Protein AF-A0A7V9HRB7-F1 (afdb_monomer_lite)

Foldseek 3Di:
DPPQDQPPDPDPVSVVCSQQVDPCNVVLVVVCVVHDDDLVVSCVSVVVDDSVRSVVSVVSVVD

Secondary structure (DSSP, 8-state):
---PPP---S-HHHHHHHHH-STTHHHHHHHHTTS---HHHHHHH-TTS-HHHHHHHHHHHH-

pLDDT: mean 88.88, std 10.95, range [45.38, 96.69]

Radius of gyration: 12.43 Å; chains: 1; bounding box: 26×23×32 Å

Structure (mmCIF, N/CA/C/O backbone):
data_AF-A0A7V9HRB7-F1
#
_entry.id   AF-A0A7V9HRB7-F1
#
loop_
_atom_site.group_PDB
_atom_site.id
_atom_site.type_symbol
_atom_site.label_atom_id
_atom_site.label_alt_id
_atom_site.label_comp_id
_atom_site.label_asym_id
_atom_site.label_entity_id
_atom_site.label_seq_id
_atom_site.pdbx_PDB_ins_code
_atom_site.Cartn_x
_atom_site.Cartn_y
_atom_site.Cartn_z
_atom_site.occupancy
_atom_site.B_iso_or_equiv
_atom_site.auth_seq_id
_atom_site.auth_comp_id
_atom_site.auth_asym_id
_atom_site.auth_atom_id
_atom_site.pdbx_PDB_model_num
ATOM 1 N N . MET A 1 1 ? -5.344 9.977 -8.758 1.00 45.38 1 MET A N 1
ATOM 2 C CA . MET A 1 1 ? -4.242 9.414 -9.564 1.00 45.38 1 MET A CA 1
ATOM 3 C C . MET A 1 1 ? -2.959 10.017 -9.039 1.00 45.38 1 MET A C 1
ATOM 5 O O . MET A 1 1 ? -2.469 11.005 -9.576 1.00 45.38 1 MET A O 1
ATOM 9 N N . ALA A 1 2 ? -2.435 9.469 -7.946 1.00 46.78 2 ALA A N 1
ATOM 10 C CA . ALA A 1 2 ? -1.063 9.726 -7.556 1.00 46.78 2 ALA A CA 1
ATOM 11 C C . ALA A 1 2 ? -0.190 9.407 -8.772 1.00 46.78 2 ALA A C 1
ATOM 13 O O . ALA A 1 2 ? -0.125 8.251 -9.179 1.00 46.78 2 ALA A O 1
ATOM 14 N N . ALA A 1 3 ? 0.394 10.436 -9.386 1.00 54.41 3 ALA A N 1
ATOM 15 C CA . ALA A 1 3 ? 1.284 10.304 -10.527 1.00 54.41 3 ALA A CA 1
ATOM 16 C C . ALA A 1 3 ? 2.496 9.470 -10.087 1.00 54.41 3 ALA A C 1
ATOM 18 O O . ALA A 1 3 ? 3.466 9.984 -9.526 1.00 54.41 3 ALA A O 1
ATOM 19 N N . GLY A 1 4 ? 2.373 8.151 -10.227 1.00 62.62 4 GLY A N 1
ATOM 20 C CA . GLY A 1 4 ? 3.426 7.199 -9.941 1.00 62.62 4 GLY A CA 1
ATOM 21 C C . GLY A 1 4 ? 4.529 7.413 -10.957 1.00 62.62 4 GLY A C 1
ATOM 22 O O . GLY A 1 4 ? 4.270 7.544 -12.152 1.00 62.62 4 GLY A O 1
ATOM 23 N N . ARG A 1 5 ? 5.768 7.495 -10.478 1.00 68.81 5 ARG A N 1
ATOM 24 C CA . ARG A 1 5 ? 6.927 7.428 -11.364 1.00 68.81 5 ARG A CA 1
ATOM 25 C C . ARG A 1 5 ? 6.826 6.112 -12.129 1.00 68.81 5 ARG A C 1
ATOM 27 O O . ARG A 1 5 ? 6.784 5.072 -11.482 1.00 68.81 5 ARG A O 1
ATOM 34 N N . THR A 1 6 ? 6.778 6.178 -13.457 1.00 78.38 6 THR A N 1
ATOM 35 C CA . THR A 1 6 ? 6.959 4.987 -14.285 1.00 78.38 6 THR A CA 1
ATOM 36 C C . THR A 1 6 ? 8.441 4.785 -14.556 1.00 78.38 6 THR A C 1
ATOM 38 O O . THR A 1 6 ? 9.168 5.746 -14.826 1.00 78.38 6 THR A O 1
ATOM 41 N N . TYR A 1 7 ? 8.892 3.543 -14.466 1.00 82.19 7 TYR A N 1
ATOM 42 C CA . TYR A 1 7 ? 10.255 3.164 -14.811 1.00 82.19 7 TYR A CA 1
ATOM 43 C C . TYR A 1 7 ? 10.460 3.022 -16.329 1.00 82.19 7 TYR A C 1
ATOM 45 O O . TYR A 1 7 ? 11.601 3.069 -16.778 1.00 82.19 7 TYR A O 1
ATOM 53 N N . GLY A 1 8 ? 9.389 2.897 -17.130 1.00 81.94 8 GLY A N 1
ATOM 54 C CA . GLY A 1 8 ? 9.472 2.883 -18.600 1.00 81.94 8 GLY A CA 1
ATOM 55 C C . GLY A 1 8 ? 10.291 1.728 -19.192 1.00 81.94 8 GLY A C 1
ATOM 56 O O . GLY A 1 8 ? 10.821 1.855 -20.293 1.00 81.94 8 GLY A O 1
ATOM 57 N N . ASP A 1 9 ? 10.411 0.618 -18.461 1.00 85.62 9 ASP A N 1
ATOM 58 C CA . ASP A 1 9 ? 11.262 -0.529 -18.789 1.00 85.62 9 ASP A CA 1
ATOM 59 C C . ASP A 1 9 ? 10.408 -1.800 -18.977 1.00 85.62 9 ASP A C 1
ATOM 61 O O . ASP A 1 9 ? 9.396 -2.007 -18.304 1.00 85.62 9 ASP A O 1
ATOM 65 N N . ALA A 1 10 ? 10.823 -2.668 -19.903 1.00 87.00 10 ALA A N 1
ATOM 66 C CA . ALA A 1 10 ? 10.226 -3.980 -20.137 1.00 87.00 10 ALA A CA 1
ATOM 67 C C . ALA A 1 10 ? 10.523 -4.988 -19.008 1.00 87.00 10 ALA A C 1
ATOM 69 O O . ALA A 1 10 ? 9.893 -6.046 -18.944 1.00 87.00 10 ALA A O 1
ATOM 70 N N . CYS A 1 11 ? 11.466 -4.681 -18.113 1.00 93.31 11 CYS A N 1
ATOM 71 C CA . CYS A 1 11 ? 11.764 -5.482 -16.934 1.00 93.31 11 CYS A CA 1
ATOM 72 C C . CYS A 1 11 ? 10.512 -5.704 -16.060 1.00 93.31 11 CYS A C 1
ATOM 74 O O . CYS A 1 11 ? 9.860 -4.759 -15.613 1.00 93.31 11 CYS A O 1
ATOM 76 N N . GLY A 1 12 ? 10.200 -6.967 -15.744 1.00 90.50 12 GLY A N 1
ATOM 77 C CA . GLY A 1 12 ? 9.030 -7.317 -14.928 1.00 90.50 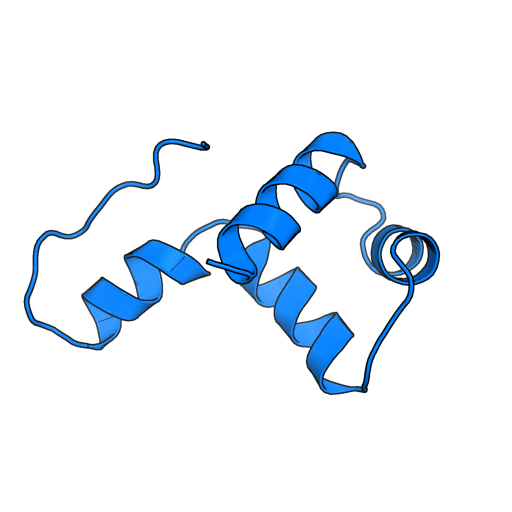12 GLY A CA 1
ATOM 78 C C . GLY A 1 12 ? 9.048 -6.698 -13.525 1.00 90.50 12 GLY A C 1
ATOM 79 O O . GLY A 1 12 ? 8.000 -6.334 -13.001 1.00 90.50 12 GLY A O 1
ATOM 80 N N . ILE A 1 13 ? 10.237 -6.503 -12.945 1.00 91.62 13 ILE A N 1
ATOM 81 C CA . ILE A 1 13 ? 10.398 -5.822 -11.651 1.00 91.62 13 ILE A CA 1
ATOM 82 C C . ILE A 1 13 ? 10.051 -4.337 -11.782 1.00 91.62 13 ILE A C 1
ATOM 84 O O . ILE A 1 13 ? 9.337 -3.805 -10.938 1.00 91.62 13 ILE A O 1
ATOM 88 N N . ALA A 1 14 ? 10.513 -3.678 -12.846 1.00 91.38 14 ALA A N 1
ATOM 89 C CA . ALA A 1 14 ? 10.205 -2.274 -13.104 1.00 91.38 14 ALA A CA 1
ATOM 90 C C . ALA A 1 14 ? 8.690 -2.067 -13.256 1.00 91.38 14 ALA A C 1
ATOM 92 O O . ALA A 1 14 ? 8.114 -1.207 -12.593 1.00 91.38 14 ALA A O 1
ATOM 93 N N . ARG A 1 15 ? 8.023 -2.944 -14.018 1.00 88.38 15 ARG A N 1
ATOM 94 C CA . ARG A 1 15 ? 6.558 -2.936 -14.143 1.00 88.38 15 ARG A CA 1
ATOM 95 C C . ARG A 1 15 ? 5.835 -3.192 -12.822 1.00 88.38 15 ARG A C 1
ATOM 97 O O . ARG A 1 15 ? 4.814 -2.566 -12.563 1.00 88.38 15 ARG A O 1
ATOM 104 N N . ALA A 1 16 ? 6.350 -4.088 -11.980 1.00 89.69 16 ALA A N 1
ATOM 105 C CA . ALA A 1 16 ? 5.780 -4.316 -10.656 1.00 89.69 16 ALA A CA 1
ATOM 106 C C . ALA A 1 16 ? 5.925 -3.079 -9.756 1.00 89.69 16 ALA A C 1
ATOM 108 O O . ALA A 1 16 ? 5.003 -2.758 -9.012 1.00 89.69 16 ALA A O 1
ATOM 109 N N . LEU A 1 17 ? 7.051 -2.362 -9.834 1.00 89.75 17 LEU A N 1
ATOM 110 C CA . LEU A 1 17 ? 7.291 -1.143 -9.059 1.00 89.75 17 LEU A CA 1
ATOM 111 C C . LEU A 1 17 ? 6.454 0.054 -9.532 1.00 89.75 17 LEU A C 1
ATOM 113 O O . LEU A 1 17 ? 6.150 0.914 -8.709 1.00 89.75 17 LEU A O 1
ATOM 117 N N . ASP A 1 18 ? 6.023 0.094 -10.794 1.00 87.62 18 ASP A N 1
ATOM 118 C CA . ASP A 1 18 ? 5.064 1.106 -11.267 1.00 87.62 18 ASP A CA 1
ATOM 119 C C . ASP A 1 18 ? 3.726 1.025 -10.505 1.00 87.62 18 ASP A C 1
ATOM 121 O O . ASP A 1 18 ? 3.092 2.050 -10.254 1.00 87.62 18 ASP A O 1
ATOM 125 N N . VAL A 1 19 ? 3.322 -0.184 -10.094 1.00 85.44 19 VAL A N 1
ATOM 126 C CA . VAL A 1 19 ? 2.063 -0.440 -9.372 1.00 85.44 19 VAL A CA 1
ATOM 127 C C . VAL A 1 19 ? 2.279 -0.488 -7.855 1.00 85.44 19 VAL A C 1
ATOM 129 O O . VAL A 1 19 ? 1.566 0.156 -7.092 1.00 85.44 19 VAL A O 1
ATOM 132 N N . LEU A 1 20 ? 3.283 -1.241 -7.400 1.00 88.56 20 LEU A N 1
ATOM 133 C CA . LEU A 1 20 ? 3.516 -1.558 -5.986 1.00 88.56 20 LEU A CA 1
ATOM 134 C C . LEU A 1 20 ? 4.564 -0.660 -5.315 1.00 88.56 20 LEU A C 1
ATOM 136 O O . LEU A 1 20 ? 4.786 -0.777 -4.111 1.00 88.56 20 LEU A O 1
ATOM 140 N N . GLY A 1 21 ? 5.237 0.210 -6.071 1.00 87.06 21 GLY A N 1
ATOM 141 C CA . GLY A 1 21 ? 6.348 1.036 -5.586 1.00 87.06 21 GLY A CA 1
ATOM 142 C C . GLY A 1 21 ? 5.928 2.241 -4.746 1.00 87.06 21 GLY A C 1
ATOM 143 O O . GLY A 1 21 ? 6.785 3.008 -4.296 1.00 87.06 21 GLY A O 1
ATOM 144 N N . ASP A 1 22 ? 4.628 2.437 -4.516 1.00 87.12 22 ASP A N 1
ATOM 145 C CA . ASP A 1 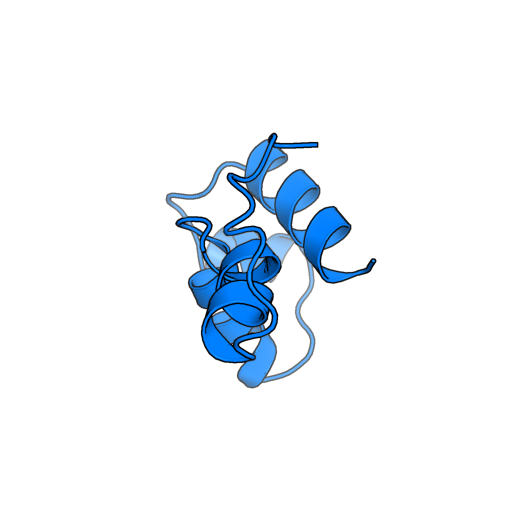22 ? 4.174 3.407 -3.532 1.00 87.12 22 ASP A CA 1
ATOM 146 C C . ASP A 1 22 ? 4.373 2.889 -2.100 1.00 87.12 22 ASP A C 1
ATOM 148 O O . ASP A 1 22 ? 4.314 1.694 -1.818 1.00 87.12 22 ASP A O 1
ATOM 152 N N . ARG A 1 23 ? 4.599 3.822 -1.168 1.00 88.75 23 ARG A N 1
ATOM 153 C CA . ARG A 1 23 ? 4.924 3.521 0.235 1.00 88.75 23 ARG A CA 1
ATOM 154 C C . ARG A 1 23 ? 3.920 2.576 0.913 1.00 88.75 23 ARG A C 1
ATOM 156 O O . ARG A 1 23 ? 4.296 1.879 1.853 1.00 88.75 23 ARG A O 1
ATOM 163 N N . TRP A 1 24 ? 2.656 2.603 0.504 1.00 92.81 24 TRP A N 1
ATOM 164 C CA . TRP A 1 24 ? 1.553 1.949 1.196 1.00 92.81 24 TRP A CA 1
ATOM 165 C C . TRP A 1 24 ? 1.004 0.714 0.481 1.00 92.81 24 TRP A C 1
ATOM 167 O O . TRP A 1 24 ? 0.455 -0.136 1.183 1.00 92.81 24 TRP A O 1
ATOM 177 N N . ALA A 1 25 ? 1.184 0.559 -0.838 1.00 92.50 25 ALA A N 1
ATOM 178 C CA . ALA A 1 25 ? 0.686 -0.596 -1.602 1.00 92.50 25 ALA A CA 1
ATOM 179 C C . ALA A 1 25 ? 1.006 -1.932 -0.926 1.00 92.50 25 ALA A C 1
ATOM 181 O O . ALA A 1 25 ? 0.101 -2.696 -0.595 1.00 92.50 25 ALA A O 1
ATOM 182 N N . LEU A 1 26 ? 2.282 -2.192 -0.629 1.00 93.00 26 LEU A N 1
ATOM 183 C CA . LEU A 1 26 ? 2.687 -3.457 -0.007 1.00 93.00 26 LEU A CA 1
ATOM 184 C C . LEU A 1 26 ? 2.122 -3.648 1.408 1.00 93.00 26 LEU A C 1
ATOM 186 O O . LEU A 1 26 ? 1.914 -4.782 1.837 1.00 93.00 26 LEU A O 1
ATOM 190 N N . MET A 1 27 ? 1.841 -2.565 2.141 1.00 94.44 27 MET A N 1
ATOM 191 C CA . MET A 1 27 ? 1.189 -2.678 3.448 1.00 94.44 27 MET A CA 1
ATOM 192 C C . MET A 1 27 ? -0.288 -3.050 3.316 1.00 94.44 27 MET A C 1
ATOM 194 O O . MET A 1 27 ? -0.765 -3.853 4.110 1.00 94.44 27 MET A O 1
ATOM 198 N N . ILE A 1 28 ? -0.982 -2.512 2.311 1.00 94.75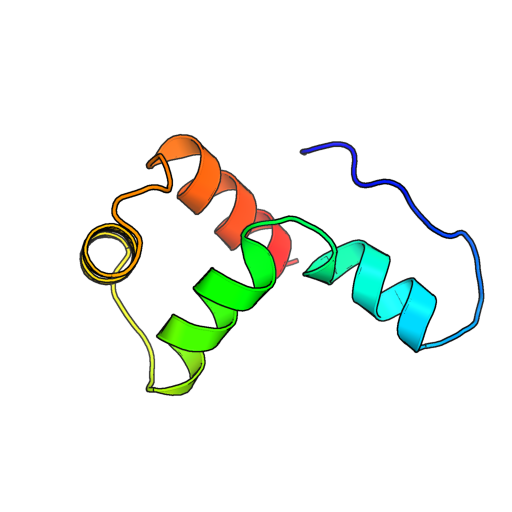 28 ILE A N 1
ATOM 199 C CA . ILE A 1 28 ? -2.373 -2.868 2.001 1.00 94.75 28 ILE A CA 1
ATOM 200 C C . ILE A 1 28 ? -2.449 -4.325 1.535 1.00 94.75 28 ILE A C 1
ATOM 202 O O . ILE A 1 28 ? -3.241 -5.096 2.073 1.00 94.75 28 ILE A O 1
ATOM 206 N N . VAL A 1 29 ? -1.577 -4.729 0.603 1.00 94.50 29 VAL A N 1
ATOM 207 C CA . VAL A 1 29 ? -1.494 -6.116 0.119 1.00 94.50 29 VAL A CA 1
ATOM 208 C C . VAL A 1 29 ? -1.264 -7.078 1.283 1.00 94.50 29 VAL A C 1
ATOM 210 O O . VAL A 1 29 ? -1.972 -8.073 1.385 1.00 94.50 29 VAL A O 1
ATOM 213 N N . ARG A 1 30 ? -0.347 -6.762 2.212 1.00 94.19 30 ARG A N 1
ATOM 214 C CA . ARG A 1 30 ? -0.097 -7.592 3.403 1.00 94.19 30 ARG A CA 1
ATOM 215 C C . ARG A 1 30 ? -1.365 -7.842 4.222 1.00 94.19 30 ARG A C 1
ATOM 217 O O . ARG A 1 30 ? -1.585 -8.973 4.641 1.00 94.19 30 ARG A O 1
ATOM 224 N N . GLU A 1 31 ? -2.183 -6.818 4.456 1.00 95.00 31 GLU A N 1
ATOM 225 C CA . GLU A 1 31 ? -3.431 -6.989 5.210 1.00 95.00 31 GLU A CA 1
ATOM 226 C C . GLU A 1 31 ? -4.422 -7.901 4.472 1.00 95.00 31 GLU A C 1
ATOM 228 O O . GLU A 1 31 ? -5.105 -8.703 5.106 1.00 95.00 31 GLU A O 1
ATOM 233 N N . LEU A 1 32 ? -4.468 -7.819 3.142 1.00 95.31 32 LEU A N 1
ATOM 234 C CA . LEU A 1 32 ? -5.369 -8.610 2.300 1.00 95.31 32 LEU A CA 1
ATOM 235 C C . LEU A 1 32 ? -4.890 -10.051 2.057 1.00 95.31 32 LEU A C 1
ATOM 237 O O . LEU A 1 32 ? -5.708 -10.913 1.741 1.00 95.31 32 LEU A O 1
ATOM 241 N N . LEU A 1 33 ? -3.598 -10.352 2.252 1.00 94.94 33 LEU A N 1
ATOM 242 C CA . LEU A 1 33 ? -3.062 -11.719 2.129 1.00 94.94 33 LEU A CA 1
ATOM 243 C C . LEU A 1 33 ? -3.698 -12.706 3.121 1.00 94.94 33 LEU A C 1
ATOM 245 O O . LEU A 1 33 ? -3.719 -13.905 2.860 1.00 94.94 33 LEU A O 1
ATOM 249 N N . LEU A 1 34 ? -4.214 -12.214 4.251 1.00 90.25 34 LEU A N 1
ATOM 250 C CA . LEU A 1 34 ? -4.890 -13.031 5.265 1.00 90.25 34 LEU A CA 1
ATOM 251 C C . LEU A 1 34 ? -6.383 -13.244 4.969 1.00 90.25 34 LEU A C 1
ATOM 253 O O . LEU A 1 34 ? -7.064 -13.938 5.723 1.00 90.25 34 LEU A O 1
ATOM 257 N N . GLY A 1 35 ? -6.892 -12.650 3.890 1.00 95.44 35 GLY A N 1
ATOM 258 C CA . GLY A 1 35 ? -8.284 -12.731 3.472 1.00 95.44 35 GLY A CA 1
ATOM 259 C C . GLY A 1 35 ? -8.920 -11.358 3.233 1.00 95.44 35 GLY A C 1
ATOM 260 O O . GLY A 1 35 ? -8.332 -10.318 3.545 1.00 95.44 35 GLY A O 1
ATOM 261 N N . PRO A 1 36 ? -10.144 -11.343 2.678 1.00 95.00 36 PRO A N 1
ATOM 262 C CA . PRO A 1 36 ? -10.876 -10.112 2.417 1.00 95.00 36 PRO A CA 1
ATOM 263 C C . PRO A 1 36 ? -11.183 -9.367 3.723 1.00 95.00 36 PRO A C 1
ATOM 265 O O . PRO A 1 36 ? -11.597 -9.963 4.717 1.00 95.00 36 PRO A O 1
ATOM 268 N N . LYS A 1 37 ? -11.010 -8.044 3.703 1.00 96.00 37 LYS A N 1
ATOM 269 C CA . LYS A 1 37 ? -11.237 -7.145 4.843 1.00 96.00 37 LYS A CA 1
ATOM 270 C C . LYS A 1 37 ? -12.152 -6.000 4.436 1.00 96.00 37 LYS A C 1
ATOM 272 O O . LYS A 1 37 ? -12.113 -5.551 3.290 1.00 96.00 37 LYS A O 1
ATOM 277 N N . ARG A 1 38 ? -12.956 -5.491 5.373 1.00 96.69 38 ARG A N 1
ATOM 278 C CA . ARG A 1 38 ? -13.690 -4.240 5.148 1.00 96.69 38 ARG A CA 1
ATOM 279 C C . ARG A 1 38 ? -12.716 -3.066 5.179 1.00 96.69 38 ARG A C 1
ATOM 281 O O . ARG A 1 38 ? -11.645 -3.135 5.778 1.00 96.69 38 ARG A O 1
ATOM 288 N N . PHE A 1 39 ? -13.126 -1.945 4.590 1.00 96.25 39 PHE A N 1
ATOM 289 C CA . PHE A 1 39 ? -12.344 -0.707 4.617 1.00 96.25 39 PHE A CA 1
ATOM 290 C C . PHE A 1 39 ? -11.992 -0.262 6.048 1.00 96.25 39 PHE A C 1
ATOM 292 O O . PHE A 1 39 ? -10.877 0.187 6.307 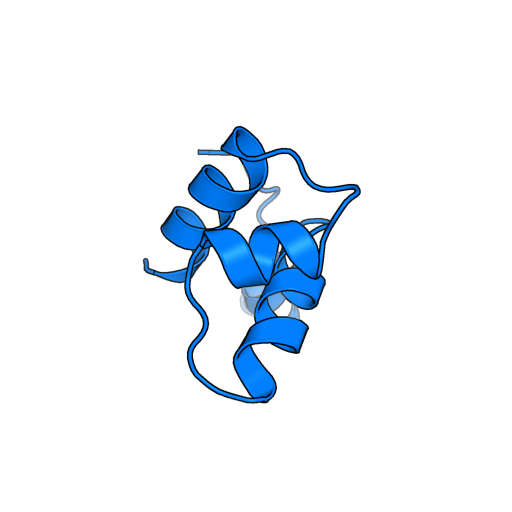1.00 96.25 39 PHE A O 1
ATOM 299 N N . THR A 1 40 ? -12.928 -0.414 6.989 1.00 96.25 40 THR A N 1
ATOM 300 C CA . THR A 1 40 ? -12.714 -0.106 8.410 1.00 96.25 40 THR A CA 1
ATOM 301 C C . THR A 1 40 ? -11.616 -0.966 9.019 1.00 96.25 40 THR A C 1
ATOM 303 O O . THR A 1 40 ? -10.724 -0.422 9.663 1.00 96.25 40 THR A O 1
ATOM 306 N N . ASP A 1 41 ? -11.625 -2.267 8.731 1.00 96.69 41 ASP A N 1
ATOM 307 C CA . ASP A 1 41 ? -10.655 -3.227 9.264 1.00 96.69 41 ASP A CA 1
ATOM 308 C C . ASP A 1 41 ? -9.250 -2.936 8.710 1.00 96.69 41 ASP A C 1
ATOM 310 O O . ASP A 1 41 ? -8.258 -2.993 9.435 1.00 96.69 41 ASP A O 1
ATOM 314 N N . LEU A 1 42 ? -9.155 -2.561 7.427 1.00 96.06 42 LEU A N 1
ATOM 315 C CA . LEU A 1 42 ? -7.897 -2.124 6.808 1.00 96.06 42 LEU A CA 1
ATOM 316 C C . LEU A 1 42 ? -7.362 -0.839 7.445 1.00 96.06 42 LEU A C 1
ATOM 318 O O . LEU A 1 42 ? -6.163 -0.723 7.694 1.00 96.06 42 LEU A O 1
ATOM 322 N N . ARG A 1 43 ? -8.241 0.126 7.728 1.00 95.50 43 ARG A N 1
ATOM 323 C CA . ARG A 1 43 ? -7.862 1.387 8.377 1.00 95.50 43 ARG A CA 1
ATOM 324 C C . ARG A 1 43 ? -7.368 1.159 9.806 1.00 95.50 43 ARG A C 1
ATOM 326 O O . ARG A 1 43 ? -6.415 1.806 10.229 1.00 95.50 43 ARG A O 1
ATOM 333 N N . GLU A 1 44 ? -7.990 0.237 10.532 1.00 95.19 44 GLU A N 1
ATOM 334 C CA . GLU A 1 44 ? -7.554 -0.162 11.874 1.00 95.19 44 GLU A CA 1
ATOM 335 C C . GLU A 1 44 ? -6.199 -0.883 11.846 1.00 95.19 44 GLU A C 1
ATOM 337 O O . GLU A 1 44 ? -5.348 -0.610 12.692 1.00 95.19 44 GLU A O 1
ATOM 342 N N . GLY A 1 45 ? -5.948 -1.722 10.834 1.00 93.94 45 GLY A N 1
ATOM 343 C CA . GLY A 1 45 ? -4.647 -2.366 10.614 1.00 93.94 45 GLY A CA 1
ATOM 344 C C . GLY A 1 45 ? -3.537 -1.415 10.139 1.00 93.94 45 GLY A C 1
ATOM 345 O O . GLY A 1 45 ? -2.351 -1.727 10.264 1.00 93.94 45 GLY A O 1
ATOM 346 N N . LEU A 1 46 ? -3.893 -0.235 9.618 1.00 94.88 46 LEU A N 1
ATOM 347 C CA . LEU A 1 46 ? -2.969 0.754 9.048 1.00 94.88 46 LEU A CA 1
ATOM 348 C C . LEU A 1 46 ? -3.185 2.158 9.653 1.00 94.88 46 LEU A C 1
ATOM 350 O O . LEU A 1 46 ? -3.456 3.110 8.923 1.00 94.88 46 LEU A O 1
ATOM 354 N N . PRO A 1 47 ? -2.981 2.356 10.970 1.00 93.06 47 PRO A N 1
ATOM 355 C CA . PRO A 1 47 ? -3.362 3.594 11.666 1.00 93.06 47 PRO A CA 1
ATOM 356 C C . PRO A 1 47 ? -2.595 4.848 11.214 1.00 93.06 47 PRO A C 1
ATOM 358 O O . PRO A 1 47 ? -3.011 5.970 11.492 1.00 93.06 47 PRO A O 1
ATOM 361 N N . LYS A 1 48 ? -1.457 4.681 10.526 1.00 93.38 48 LYS A N 1
ATOM 362 C CA . LYS A 1 48 ? -0.654 5.786 9.969 1.00 93.38 48 LYS A CA 1
ATOM 363 C C . LYS A 1 48 ? -1.099 6.211 8.564 1.00 93.38 48 LYS A C 1
ATOM 365 O O . LYS A 1 48 ? -0.553 7.172 8.023 1.00 93.38 48 LYS A O 1
ATOM 370 N N . L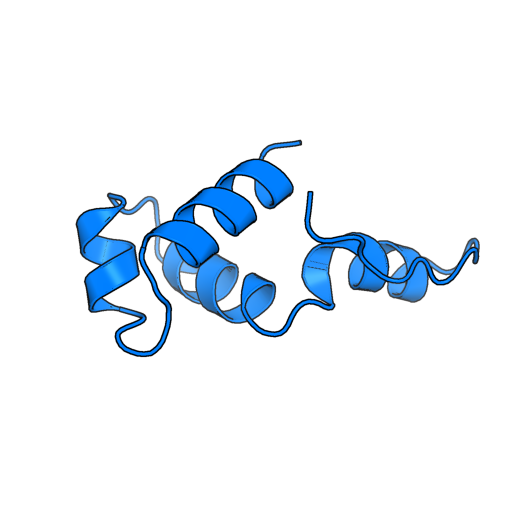EU A 1 49 ? -2.036 5.482 7.962 1.00 94.12 49 LEU A N 1
ATOM 371 C CA . LEU A 1 49 ? -2.560 5.738 6.631 1.00 94.12 49 LEU A CA 1
ATOM 372 C C . LEU A 1 49 ? -3.882 6.500 6.748 1.00 94.12 49 LEU A C 1
ATOM 374 O O . LEU A 1 49 ? -4.814 6.042 7.406 1.00 94.12 49 LEU A O 1
ATOM 378 N N . SER A 1 50 ? -3.973 7.674 6.121 1.00 94.75 50 SER A N 1
ATOM 379 C CA . SER A 1 50 ? -5.236 8.414 6.095 1.00 94.75 50 SER A CA 1
ATOM 380 C C . SER A 1 50 ? -6.280 7.678 5.253 1.00 94.75 50 SER A C 1
ATOM 382 O O . SER A 1 50 ? -5.943 6.954 4.313 1.00 94.75 50 SER A O 1
ATOM 384 N N . ALA A 1 51 ? -7.559 7.890 5.571 1.00 95.31 51 ALA A N 1
ATOM 385 C CA . ALA A 1 51 ? -8.666 7.271 4.844 1.00 95.31 51 ALA A CA 1
ATOM 386 C C . ALA A 1 51 ? -8.651 7.635 3.348 1.00 95.31 51 ALA A C 1
ATOM 388 O O . ALA A 1 51 ? -8.840 6.757 2.510 1.00 95.31 51 ALA A O 1
ATOM 389 N N . ASP A 1 52 ? -8.353 8.894 3.014 1.00 95.62 52 ASP A N 1
ATOM 390 C CA . ASP A 1 52 ? -8.298 9.355 1.622 1.00 95.62 52 ASP A CA 1
ATOM 391 C C . ASP A 1 52 ? -7.205 8.641 0.826 1.00 95.62 52 ASP A C 1
ATOM 393 O O . ASP A 1 52 ? -7.443 8.191 -0.295 1.00 95.62 52 ASP A O 1
ATOM 397 N N . VAL A 1 53 ? -6.019 8.476 1.426 1.00 94.00 53 VAL A N 1
ATOM 398 C CA . VAL A 1 53 ? -4.910 7.770 0.778 1.00 94.00 53 VAL A CA 1
ATOM 399 C C . VAL A 1 53 ? -5.224 6.280 0.676 1.00 94.00 53 VAL A C 1
ATOM 401 O O . VAL A 1 53 ? -4.976 5.698 -0.371 1.00 94.00 53 VAL A O 1
ATOM 404 N N . LEU A 1 54 ? -5.811 5.655 1.703 1.00 95.62 54 LEU A N 1
ATOM 405 C CA . LEU A 1 54 ? -6.241 4.255 1.619 1.00 95.62 54 LEU A CA 1
ATOM 406 C C . LEU A 1 54 ? -7.246 4.045 0.475 1.00 95.62 54 LEU A C 1
ATOM 408 O O . LEU A 1 54 ? -7.076 3.128 -0.322 1.00 95.62 54 LEU A O 1
ATOM 412 N N . ALA A 1 55 ? -8.254 4.913 0.356 1.00 95.25 55 ALA A N 1
ATOM 413 C CA . ALA A 1 55 ? -9.253 4.837 -0.708 1.00 95.25 55 ALA A CA 1
ATOM 414 C C . ALA A 1 55 ? -8.643 5.064 -2.100 1.00 95.25 55 ALA A C 1
ATOM 416 O O . ALA A 1 55 ? -8.995 4.368 -3.048 1.00 95.25 55 ALA A O 1
ATOM 417 N N . GLU A 1 56 ? -7.723 6.024 -2.242 1.00 93.06 56 GLU A N 1
ATOM 418 C CA . GLU A 1 56 ? -6.995 6.226 -3.497 1.00 93.06 56 GLU A CA 1
ATOM 419 C C . GLU A 1 56 ? -6.153 5.004 -3.876 1.00 93.06 56 GLU A C 1
ATOM 421 O O . GLU A 1 56 ? -6.156 4.607 -5.039 1.00 93.06 56 GLU A O 1
ATOM 426 N N . ARG A 1 57 ? -5.462 4.391 -2.912 1.00 92.62 57 ARG A N 1
ATOM 427 C CA . ARG A 1 57 ? -4.602 3.232 -3.170 1.00 92.62 57 ARG A CA 1
A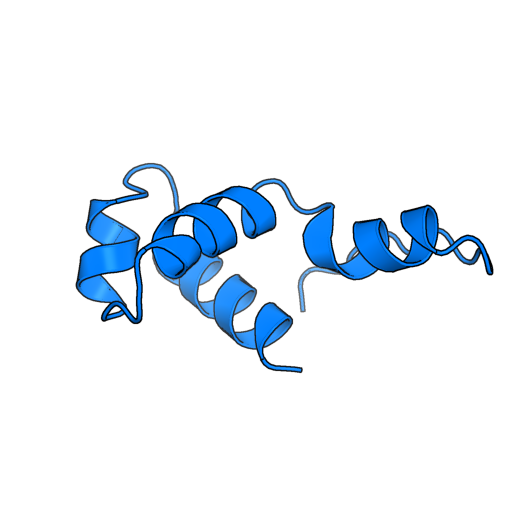TOM 428 C C . ARG A 1 57 ? -5.379 1.968 -3.485 1.00 92.62 57 ARG A C 1
ATOM 430 O O . ARG A 1 57 ? -4.969 1.252 -4.384 1.00 92.62 57 ARG A O 1
ATOM 437 N N . LEU A 1 58 ? -6.499 1.721 -2.809 1.00 93.69 58 LEU A N 1
ATOM 438 C CA . LEU A 1 58 ? -7.374 0.597 -3.145 1.00 93.69 58 LEU A CA 1
ATOM 439 C C . LEU A 1 58 ? -7.897 0.713 -4.579 1.00 93.69 58 LEU A C 1
ATOM 441 O O . LEU A 1 58 ? -7.761 -0.241 -5.330 1.00 93.69 58 LEU A O 1
ATOM 445 N N . ARG A 1 59 ? -8.365 1.901 -4.994 1.00 92.25 59 ARG A N 1
ATOM 446 C CA . ARG A 1 59 ? -8.764 2.139 -6.393 1.00 92.25 59 ARG A CA 1
ATOM 447 C C . ARG A 1 59 ? -7.632 1.845 -7.379 1.00 92.25 59 ARG A C 1
ATOM 449 O O . ARG A 1 59 ? -7.860 1.192 -8.381 1.00 92.25 59 ARG A O 1
ATOM 456 N N . GLY A 1 60 ? -6.411 2.288 -7.076 1.00 89.25 60 GLY A N 1
ATOM 457 C CA . GLY A 1 60 ? -5.253 2.017 -7.933 1.00 89.25 60 GLY A CA 1
ATOM 458 C C . GLY A 1 60 ? -4.801 0.550 -7.975 1.00 89.25 60 GLY A C 1
ATOM 459 O O . GLY A 1 60 ? -4.056 0.197 -8.877 1.00 89.25 60 GLY A O 1
ATOM 460 N N . LEU A 1 61 ? -5.207 -0.286 -7.012 1.00 89.50 61 LEU A N 1
ATOM 461 C CA . LEU A 1 61 ? -4.923 -1.729 -6.994 1.00 89.50 61 LEU A CA 1
ATOM 462 C C . LEU A 1 61 ? -6.033 -2.570 -7.653 1.00 89.50 61 LEU A C 1
ATOM 464 O O . LEU A 1 61 ? -5.835 -3.766 -7.852 1.00 89.50 61 LEU A O 1
ATOM 468 N N . GLU A 1 62 ? -7.198 -1.978 -7.930 1.00 88.44 62 GLU A N 1
ATOM 469 C CA . GLU A 1 62 ? -8.339 -2.636 -8.586 1.00 88.44 62 GLU A CA 1
ATOM 470 C C . GLU A 1 62 ? -8.296 -2.537 -10.122 1.00 88.44 62 GLU A C 1
ATOM 472 O O . GLU A 1 62 ? -8.965 -3.326 -10.791 1.00 88.44 62 GLU A O 1
ATOM 477 N N . GLU A 1 63 ? -7.537 -1.582 -10.666 1.00 77.75 63 GLU A N 1
ATOM 478 C CA . GLU A 1 63 ? -7.311 -1.376 -12.110 1.00 77.75 63 GLU A CA 1
ATOM 479 C C . GLU A 1 63 ? -6.219 -2.301 -12.674 1.00 77.75 63 GLU A C 1
ATOM 481 O O . GLU A 1 63 ? -6.418 -2.810 -13.804 1.00 77.75 63 GLU A O 1
#

Sequence (63 aa):
MAAGRTYGDACGIARALDVLGDRWALMIVRELLLGPKRFTDLREGLPKLSADVLAERLRGLEE